Protein AF-A0A3D2AZX3-F1 (afdb_monomer_lite)

Structure (mmCIF, N/CA/C/O backbone):
data_AF-A0A3D2AZX3-F1
#
_entry.id   AF-A0A3D2AZX3-F1
#
loop_
_atom_site.group_PDB
_atom_site.id
_atom_site.type_symbol
_atom_site.label_atom_id
_atom_site.label_alt_id
_atom_site.label_comp_id
_atom_site.label_asym_id
_atom_site.label_entity_id
_atom_site.label_seq_id
_atom_site.pdbx_PDB_ins_code
_atom_site.Cartn_x
_atom_site.Cartn_y
_atom_site.Cartn_z
_atom_site.occupancy
_atom_site.B_iso_or_equiv
_atom_site.auth_seq_id
_atom_site.auth_comp_id
_atom_site.auth_asym_id
_atom_site.auth_atom_id
_atom_site.pdbx_PDB_model_num
ATOM 1 N N . MET A 1 1 ? 27.045 -17.407 10.938 1.00 71.44 1 MET A N 1
ATOM 2 C CA . MET A 1 1 ? 27.027 -17.800 9.508 1.00 71.44 1 MET A CA 1
ATOM 3 C C . MET A 1 1 ? 25.629 -17.770 8.886 1.00 71.44 1 MET A C 1
ATOM 5 O O . MET A 1 1 ? 25.481 -17.076 7.896 1.00 71.44 1 MET A O 1
ATOM 9 N N . ARG A 1 2 ? 24.583 -18.400 9.459 1.00 87.69 2 ARG A N 1
ATOM 10 C CA . ARG A 1 2 ? 23.214 -18.385 8.871 1.00 87.69 2 ARG A CA 1
ATOM 11 C C . ARG A 1 2 ? 22.670 -16.984 8.544 1.00 87.69 2 ARG A C 1
ATOM 13 O O . ARG A 1 2 ? 22.154 -16.794 7.455 1.00 87.69 2 ARG A O 1
ATOM 20 N N . ARG A 1 3 ? 22.864 -16.001 9.437 1.00 85.50 3 ARG A N 1
ATOM 21 C CA . ARG A 1 3 ? 22.485 -14.590 9.202 1.00 85.50 3 ARG A CA 1
ATOM 22 C C . ARG A 1 3 ? 23.225 -13.943 8.024 1.00 85.50 3 ARG A C 1
ATOM 24 O O . ARG A 1 3 ? 22.646 -13.141 7.307 1.00 85.50 3 ARG A O 1
ATOM 31 N N . ALA A 1 4 ? 24.498 -14.294 7.831 1.00 89.75 4 ALA A N 1
ATOM 32 C CA . ALA A 1 4 ? 25.293 -13.787 6.715 1.00 89.75 4 ALA A CA 1
ATOM 33 C C . ALA A 1 4 ? 24.827 -14.413 5.395 1.00 89.75 4 ALA A C 1
ATOM 35 O O . ALA A 1 4 ? 24.623 -13.696 4.428 1.00 89.75 4 ALA A O 1
ATOM 36 N N . ILE A 1 5 ? 24.568 -15.726 5.386 1.00 89.19 5 ILE A N 1
ATOM 37 C CA . ILE A 1 5 ? 24.058 -16.445 4.210 1.00 89.19 5 ILE A CA 1
ATOM 38 C C . ILE A 1 5 ? 22.674 -15.918 3.805 1.00 89.19 5 ILE A C 1
ATOM 40 O O . ILE A 1 5 ? 22.450 -15.663 2.628 1.00 89.19 5 ILE A O 1
ATOM 44 N N . SER A 1 6 ? 21.763 -15.690 4.761 1.00 90.19 6 SER A N 1
ATOM 45 C CA . SER A 1 6 ? 20.445 -15.116 4.460 1.00 90.19 6 SER A CA 1
ATOM 46 C C . SER A 1 6 ? 20.543 -13.691 3.924 1.00 90.19 6 SER A C 1
ATOM 48 O O . SER A 1 6 ? 19.851 -13.359 2.971 1.00 90.19 6 SER A O 1
ATOM 50 N N . ALA A 1 7 ? 21.414 -12.855 4.499 1.00 87.25 7 ALA A N 1
ATOM 51 C CA . ALA A 1 7 ? 21.618 -11.493 4.014 1.00 87.25 7 ALA A CA 1
ATOM 52 C C . ALA A 1 7 ? 22.171 -11.480 2.581 1.00 87.25 7 ALA A C 1
ATOM 54 O O . ALA A 1 7 ? 21.687 -10.726 1.744 1.00 87.25 7 ALA A O 1
ATOM 55 N N . LEU A 1 8 ? 23.135 -12.356 2.283 1.00 91.62 8 LEU A N 1
ATOM 56 C CA . LEU A 1 8 ? 23.726 -12.488 0.951 1.00 91.62 8 LEU A CA 1
ATOM 57 C C . LEU A 1 8 ? 22.700 -13.002 -0.069 1.00 91.62 8 LEU A C 1
ATOM 59 O O . LEU A 1 8 ? 22.634 -12.489 -1.181 1.00 91.62 8 LEU A O 1
ATOM 63 N N . ALA A 1 9 ? 21.853 -13.955 0.329 1.00 88.38 9 ALA A N 1
ATOM 64 C CA . ALA A 1 9 ? 20.755 -14.442 -0.500 1.00 88.38 9 ALA A CA 1
ATOM 65 C C . ALA A 1 9 ? 19.726 -13.340 -0.800 1.00 88.38 9 ALA A C 1
ATOM 67 O O . ALA A 1 9 ? 19.351 -13.162 -1.954 1.00 88.38 9 ALA A O 1
ATOM 68 N N . ILE A 1 10 ? 19.317 -12.562 0.210 1.00 87.25 10 ILE A N 1
ATOM 69 C CA . ILE A 1 10 ? 18.409 -11.418 0.023 1.00 87.25 10 ILE A CA 1
ATOM 70 C C . ILE A 1 10 ? 19.037 -10.399 -0.928 1.00 87.25 10 ILE A C 1
ATOM 72 O O . ILE A 1 10 ? 18.374 -9.944 -1.852 1.00 87.25 10 ILE A O 1
ATOM 76 N N . LEU A 1 11 ? 20.320 -10.078 -0.748 1.00 86.94 11 LEU A N 1
ATOM 77 C CA . LEU A 1 11 ? 21.024 -9.129 -1.607 1.00 86.94 11 LEU A CA 1
ATOM 78 C C . LEU A 1 11 ? 21.082 -9.615 -3.059 1.00 86.94 11 LEU A C 1
ATOM 80 O O . LEU A 1 11 ? 20.796 -8.841 -3.964 1.00 86.94 11 LEU A O 1
ATOM 84 N N . ALA A 1 12 ? 21.386 -10.895 -3.286 1.00 87.38 12 ALA A N 1
ATOM 85 C CA . ALA A 1 12 ? 21.390 -11.480 -4.623 1.00 87.38 12 ALA A CA 1
ATOM 86 C C . ALA A 1 12 ? 20.001 -11.439 -5.280 1.00 87.38 12 ALA A C 1
ATOM 88 O O . ALA A 1 12 ? 19.899 -11.101 -6.456 1.00 87.38 12 ALA A O 1
ATOM 89 N N . VAL A 1 13 ? 18.936 -11.727 -4.522 1.00 85.75 13 VAL A N 1
ATOM 90 C CA . VAL A 1 13 ? 17.552 -11.612 -5.007 1.00 85.75 13 VAL A CA 1
ATOM 91 C C . VAL A 1 13 ? 17.232 -10.166 -5.369 1.00 85.75 13 VAL A C 1
ATOM 93 O O . VAL A 1 13 ? 16.779 -9.923 -6.478 1.00 85.75 13 VAL A O 1
ATOM 96 N N . VAL A 1 14 ? 17.525 -9.203 -4.491 1.00 82.88 14 VAL A N 1
ATOM 97 C CA . VAL A 1 14 ? 17.246 -7.778 -4.734 1.00 82.88 14 VAL A CA 1
ATOM 98 C C . VAL A 1 14 ? 17.996 -7.279 -5.967 1.00 82.88 14 VAL A C 1
ATOM 100 O O . VAL A 1 14 ? 17.378 -6.739 -6.883 1.00 82.88 14 VAL A O 1
ATOM 103 N N . VAL A 1 15 ? 19.308 -7.514 -6.042 1.00 84.69 15 VAL A N 1
ATOM 104 C CA . VAL A 1 15 ? 20.124 -7.116 -7.199 1.00 84.69 15 VAL A CA 1
ATOM 105 C C . VAL A 1 15 ? 19.611 -7.789 -8.468 1.00 84.69 15 VAL A C 1
ATOM 107 O O . VAL A 1 15 ? 19.427 -7.119 -9.481 1.00 84.69 15 VAL A O 1
ATOM 110 N N . GLY A 1 16 ? 19.311 -9.087 -8.406 1.00 84.06 16 GLY A N 1
ATOM 111 C CA . GLY A 1 16 ? 18.791 -9.811 -9.554 1.00 84.06 16 GLY A CA 1
ATOM 112 C C . GLY A 1 16 ? 17.439 -9.284 -10.027 1.00 84.06 16 GLY A C 1
ATOM 113 O O . GLY A 1 16 ? 17.220 -9.146 -11.227 1.00 84.06 16 GLY A O 1
ATOM 114 N N . THR A 1 17 ? 16.558 -8.914 -9.097 1.00 80.94 17 THR A N 1
ATOM 115 C CA . THR A 1 17 ? 15.262 -8.321 -9.436 1.00 80.94 17 THR A CA 1
ATOM 116 C C . THR A 1 17 ? 15.396 -6.931 -10.041 1.00 80.94 17 THR A C 1
ATOM 118 O O . THR A 1 17 ? 14.728 -6.638 -11.019 1.00 80.94 17 THR A O 1
ATOM 121 N N . VAL A 1 18 ? 16.304 -6.094 -9.543 1.00 78.00 18 VAL A N 1
ATOM 122 C CA . VAL A 1 18 ? 16.475 -4.732 -10.067 1.00 78.00 18 VAL A CA 1
ATOM 123 C C . VAL A 1 18 ? 17.092 -4.733 -11.469 1.00 78.00 18 VAL A C 1
ATOM 125 O O . VAL A 1 18 ? 16.727 -3.903 -12.294 1.00 78.00 18 VAL A O 1
ATOM 128 N N . TRP A 1 19 ? 18.017 -5.655 -11.754 1.00 83.38 19 TRP A N 1
ATOM 129 C CA . TRP A 1 19 ? 18.777 -5.646 -13.009 1.00 83.38 19 TRP A CA 1
ATOM 130 C C . TRP A 1 19 ? 18.188 -6.517 -14.121 1.00 83.38 19 TRP A C 1
ATOM 132 O O . TRP A 1 19 ? 18.443 -6.237 -15.292 1.00 83.38 19 TRP A O 1
ATOM 142 N N . TRP A 1 20 ? 17.438 -7.573 -13.789 1.00 87.75 20 TRP A N 1
ATOM 143 C CA . TRP A 1 20 ? 16.973 -8.546 -14.785 1.00 87.75 20 TRP A CA 1
ATOM 144 C C . TRP A 1 20 ? 15.455 -8.683 -14.909 1.00 87.75 20 TRP A C 1
ATOM 146 O O . TRP A 1 20 ? 15.011 -9.270 -15.898 1.00 87.75 20 TRP A O 1
ATOM 156 N N . LEU A 1 21 ? 14.642 -8.178 -13.969 1.00 87.50 21 LEU A N 1
ATOM 157 C CA . LEU A 1 21 ? 13.189 -8.248 -14.154 1.00 87.50 21 LEU A CA 1
ATOM 158 C C . LEU A 1 21 ? 12.715 -7.181 -15.153 1.00 87.50 21 LEU A C 1
ATOM 160 O O . LEU A 1 21 ? 13.113 -6.019 -15.059 1.00 87.50 21 LEU A O 1
ATOM 164 N N . PRO A 1 22 ? 11.823 -7.545 -16.093 1.00 90.75 22 PRO A N 1
ATOM 165 C CA . PRO A 1 22 ? 11.159 -6.556 -16.925 1.00 90.75 22 PRO A CA 1
ATOM 166 C C . PRO A 1 22 ? 10.249 -5.659 -16.063 1.00 90.75 22 PRO A C 1
ATOM 168 O O . PRO A 1 22 ? 9.750 -6.118 -15.031 1.00 90.75 22 PRO A O 1
ATOM 171 N N . PRO A 1 23 ? 9.941 -4.424 -16.506 1.00 89.25 23 PRO A N 1
ATOM 172 C CA . PRO A 1 23 ? 9.210 -3.441 -15.699 1.00 89.25 23 PRO A CA 1
ATOM 173 C C . PRO A 1 23 ? 7.892 -3.956 -15.104 1.00 89.25 23 PRO A C 1
ATOM 175 O O . PRO A 1 23 ? 7.620 -3.766 -13.923 1.00 89.25 23 PRO A O 1
ATOM 178 N N . TRP A 1 24 ? 7.102 -4.698 -15.887 1.00 90.31 24 TRP A N 1
ATOM 179 C CA . TRP A 1 24 ? 5.835 -5.269 -15.418 1.00 90.31 24 TRP A CA 1
ATOM 180 C C . TRP A 1 24 ? 6.025 -6.313 -14.306 1.00 90.31 24 TRP A C 1
ATOM 182 O O . TRP A 1 24 ? 5.193 -6.407 -13.407 1.00 90.31 24 TRP A O 1
ATOM 192 N N . ALA A 1 25 ? 7.113 -7.088 -14.335 1.00 90.94 25 ALA A N 1
ATOM 193 C CA . ALA A 1 25 ? 7.400 -8.080 -13.304 1.00 90.94 25 ALA A CA 1
ATOM 194 C C . ALA A 1 25 ? 7.900 -7.399 -12.023 1.00 90.94 25 ALA A C 1
ATOM 196 O O . ALA A 1 25 ? 7.514 -7.807 -10.928 1.00 90.94 25 ALA A O 1
ATOM 197 N N . THR A 1 26 ? 8.713 -6.346 -12.154 1.00 91.00 26 THR A N 1
ATOM 198 C CA . THR A 1 26 ? 9.156 -5.509 -11.027 1.00 91.00 26 THR A CA 1
ATOM 199 C C . THR A 1 26 ? 7.965 -4.842 -10.343 1.00 91.00 26 THR A C 1
ATOM 201 O O . THR A 1 26 ? 7.870 -4.869 -9.118 1.00 91.00 26 THR A O 1
ATOM 204 N N . PHE A 1 27 ? 7.007 -4.341 -11.126 1.00 93.38 27 PHE A N 1
ATOM 205 C CA . PHE A 1 27 ? 5.748 -3.802 -10.620 1.00 93.38 27 PHE A CA 1
ATOM 206 C C . PHE A 1 27 ? 4.922 -4.856 -9.859 1.00 93.38 27 PHE A C 1
ATOM 208 O O . PHE A 1 27 ? 4.522 -4.622 -8.722 1.00 93.38 27 PHE A O 1
ATOM 215 N N . VAL A 1 28 ? 4.719 -6.051 -10.429 1.00 95.31 28 VAL A N 1
ATOM 216 C CA . VAL A 1 28 ? 3.998 -7.142 -9.739 1.00 95.31 28 VAL A CA 1
ATOM 217 C C . VAL A 1 28 ? 4.691 -7.530 -8.430 1.00 95.31 28 VAL A C 1
ATOM 219 O O . VAL A 1 28 ? 4.026 -7.748 -7.418 1.00 95.31 28 VAL A O 1
ATOM 222 N N . LEU A 1 29 ? 6.024 -7.593 -8.420 1.00 93.06 29 LEU A N 1
ATOM 223 C CA . LEU A 1 29 ? 6.789 -7.865 -7.206 1.00 93.06 29 LEU A CA 1
ATOM 224 C C . LEU A 1 29 ? 6.596 -6.761 -6.156 1.00 93.06 29 LEU A C 1
ATOM 226 O O . LEU A 1 29 ? 6.409 -7.072 -4.981 1.00 93.06 29 LEU A O 1
ATOM 230 N N . ALA A 1 30 ? 6.605 -5.494 -6.568 1.00 94.62 30 ALA A N 1
ATOM 231 C CA . ALA A 1 30 ? 6.355 -4.358 -5.690 1.00 94.62 30 ALA A CA 1
ATOM 232 C C . ALA A 1 30 ? 4.964 -4.423 -5.045 1.00 94.62 30 ALA A C 1
ATOM 234 O O . ALA A 1 30 ? 4.855 -4.298 -3.827 1.00 94.62 30 ALA A O 1
ATOM 235 N N . GLU A 1 31 ? 3.921 -4.724 -5.819 1.00 97.50 31 GLU A N 1
ATOM 236 C CA . GLU A 1 31 ? 2.557 -4.920 -5.309 1.00 97.50 31 GLU A CA 1
ATOM 237 C C . GLU A 1 31 ? 2.483 -6.067 -4.288 1.00 97.50 31 GLU A C 1
ATOM 239 O O . GLU A 1 31 ? 1.864 -5.931 -3.231 1.00 97.50 31 GLU A O 1
ATOM 244 N N . ILE A 1 32 ? 3.177 -7.183 -4.538 1.00 97.25 32 ILE A N 1
ATOM 245 C CA . ILE A 1 32 ? 3.270 -8.291 -3.573 1.00 97.25 32 ILE A CA 1
ATOM 246 C C . ILE A 1 32 ? 3.942 -7.824 -2.273 1.00 97.25 32 ILE A C 1
ATOM 248 O O . ILE A 1 32 ? 3.467 -8.150 -1.182 1.00 97.25 32 ILE A O 1
ATOM 252 N N . ILE A 1 33 ? 5.026 -7.048 -2.366 1.00 95.94 33 ILE A N 1
ATOM 253 C CA . ILE A 1 33 ? 5.724 -6.499 -1.196 1.00 95.94 33 ILE A CA 1
ATOM 254 C C . ILE A 1 33 ? 4.802 -5.557 -0.413 1.00 95.94 33 ILE A C 1
ATOM 256 O O . ILE A 1 33 ? 4.713 -5.685 0.808 1.00 95.94 33 ILE A O 1
ATOM 260 N N . VAL A 1 34 ? 4.086 -4.655 -1.093 1.00 97.88 34 VAL A N 1
ATOM 261 C CA . VAL A 1 34 ? 3.117 -3.732 -0.477 1.00 97.88 34 VAL A CA 1
ATOM 262 C C . VAL A 1 34 ? 2.004 -4.508 0.226 1.00 97.88 34 VAL A C 1
ATOM 264 O O . VAL A 1 34 ? 1.704 -4.225 1.386 1.00 97.88 34 VAL A O 1
ATOM 267 N N . LEU A 1 35 ? 1.431 -5.522 -0.430 1.00 98.31 35 LEU A N 1
ATOM 268 C CA . LEU A 1 35 ? 0.381 -6.368 0.135 1.00 98.31 35 LEU A CA 1
ATOM 269 C C . LEU A 1 35 ? 0.844 -7.042 1.431 1.00 98.31 35 LEU A C 1
ATOM 271 O O . LEU A 1 35 ? 0.157 -6.966 2.452 1.00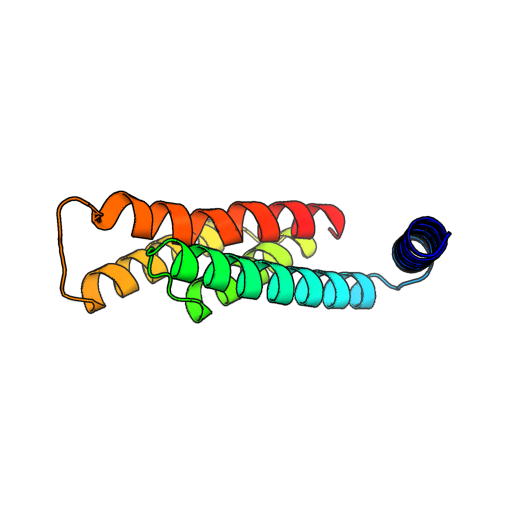 98.31 35 LEU A O 1
ATOM 275 N N . LEU A 1 36 ? 2.026 -7.663 1.411 1.00 98.06 36 LEU A N 1
ATOM 276 C CA . LEU A 1 36 ? 2.588 -8.335 2.582 1.00 98.06 36 LEU A CA 1
ATOM 277 C C . LEU A 1 36 ? 2.902 -7.337 3.701 1.00 98.0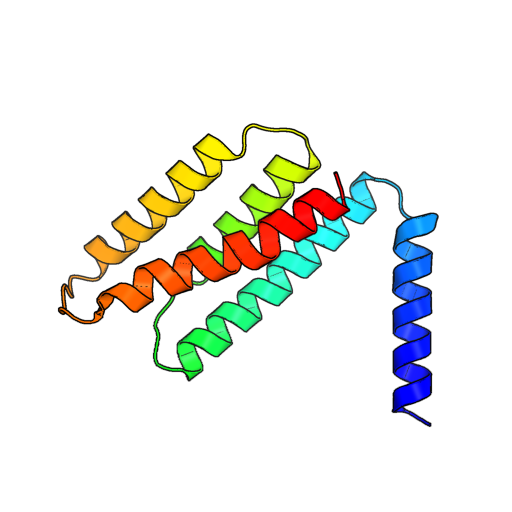6 36 LEU A C 1
ATOM 279 O O . LEU A 1 36 ? 2.476 -7.544 4.839 1.00 98.06 36 LEU A O 1
ATOM 283 N N . ALA A 1 37 ? 3.576 -6.233 3.380 1.00 97.69 37 ALA A N 1
ATOM 284 C CA . ALA A 1 37 ? 3.940 -5.199 4.343 1.00 97.69 37 ALA A CA 1
ATOM 285 C C . ALA A 1 37 ? 2.709 -4.589 5.028 1.00 97.69 37 ALA A C 1
ATOM 287 O O . ALA A 1 37 ? 2.701 -4.433 6.248 1.00 97.69 37 ALA A O 1
ATOM 288 N N . LEU A 1 38 ? 1.647 -4.293 4.274 1.00 98.00 38 LEU A N 1
ATOM 289 C CA . LEU A 1 38 ? 0.428 -3.701 4.821 1.00 98.00 38 LEU A CA 1
ATOM 290 C C . LEU A 1 38 ? -0.440 -4.700 5.582 1.00 98.00 38 LEU A C 1
ATOM 292 O O . LEU A 1 38 ? -1.067 -4.323 6.573 1.00 98.00 38 LEU A O 1
ATOM 296 N N . SER A 1 39 ? -0.445 -5.971 5.174 1.00 97.81 39 SER A N 1
ATOM 297 C CA . SER A 1 39 ? -1.104 -7.027 5.947 1.00 97.81 39 SER A CA 1
ATOM 298 C C . SER A 1 39 ? -0.466 -7.192 7.331 1.00 97.81 39 SER A C 1
ATOM 300 O O . SER A 1 39 ? -1.176 -7.255 8.337 1.00 97.81 39 SER A O 1
ATOM 302 N N . GLU A 1 40 ? 0.868 -7.165 7.410 1.00 97.19 40 GLU A N 1
ATOM 303 C CA . GLU A 1 40 ? 1.576 -7.262 8.686 1.00 97.19 40 GLU A CA 1
ATOM 304 C C . GLU A 1 40 ? 1.465 -5.957 9.480 1.00 97.19 40 GLU A C 1
ATOM 306 O O . GLU A 1 40 ? 1.263 -5.996 10.691 1.00 97.19 40 GLU A O 1
ATOM 311 N N . TYR A 1 41 ? 1.495 -4.799 8.815 1.00 96.38 41 TYR A N 1
ATOM 312 C CA . TYR A 1 41 ? 1.225 -3.506 9.443 1.00 96.38 41 TYR A CA 1
ATOM 313 C C . TYR A 1 41 ? -0.142 -3.480 10.141 1.00 96.38 41 TYR A C 1
ATOM 315 O O . TYR A 1 41 ? -0.227 -3.115 11.314 1.00 96.38 41 TYR A O 1
ATOM 323 N N . ALA A 1 42 ? -1.205 -3.908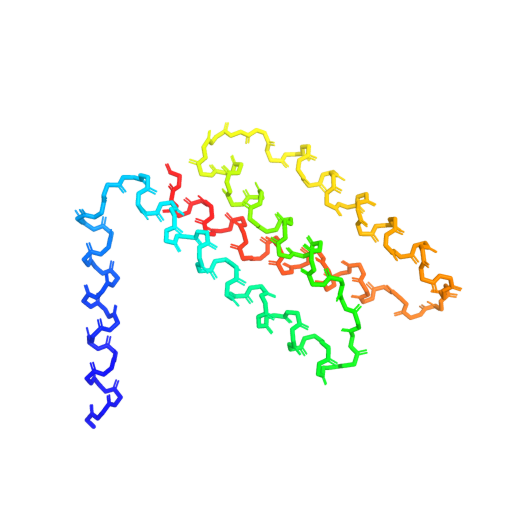 9.452 1.00 95.38 42 ALA A N 1
ATOM 324 C CA . ALA A 1 42 ? -2.547 -3.953 10.023 1.00 95.38 42 ALA A CA 1
ATOM 325 C C . ALA A 1 42 ? -2.614 -4.912 11.220 1.00 95.38 42 ALA A C 1
ATOM 327 O O . ALA A 1 42 ? -3.161 -4.570 12.267 1.00 95.38 42 ALA A O 1
ATOM 328 N N . ARG A 1 43 ? -1.963 -6.075 11.115 1.00 95.81 43 ARG A N 1
ATOM 329 C CA . ARG A 1 43 ? -1.863 -7.044 12.211 1.00 95.81 43 ARG A CA 1
ATOM 330 C C . ARG A 1 43 ? -1.095 -6.497 13.420 1.00 95.81 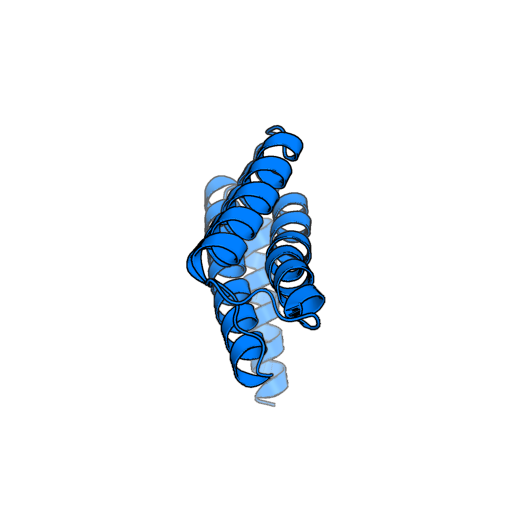43 ARG A C 1
ATOM 332 O O . ARG A 1 43 ? -1.456 -6.784 14.561 1.00 95.81 43 ARG A O 1
ATOM 339 N N . LEU A 1 44 ? -0.035 -5.721 13.196 1.00 95.12 44 LEU A N 1
ATOM 340 C CA . LEU A 1 44 ? 0.713 -5.043 14.258 1.00 95.12 44 LEU A CA 1
ATOM 341 C C . LEU A 1 44 ? -0.138 -3.966 14.937 1.00 95.12 44 LEU A C 1
ATOM 343 O O . LEU A 1 44 ? -0.137 -3.887 16.164 1.00 95.12 44 LEU A O 1
ATOM 347 N N . ALA A 1 45 ? -0.899 -3.189 14.164 1.00 93.00 45 ALA A N 1
ATOM 348 C CA . ALA A 1 45 ? -1.828 -2.200 14.702 1.00 93.00 45 ALA A CA 1
ATOM 349 C C . ALA A 1 45 ? -2.911 -2.855 15.574 1.00 93.00 45 ALA A C 1
ATOM 351 O O . ALA A 1 45 ? -3.148 -2.411 16.698 1.00 93.00 45 ALA A O 1
ATOM 352 N N . GLU A 1 46 ? -3.493 -3.966 15.115 1.00 91.25 46 GLU A N 1
ATOM 353 C CA . GLU A 1 46 ? -4.471 -4.736 15.889 1.00 91.25 46 GLU A CA 1
ATOM 354 C C . GLU A 1 46 ? -3.877 -5.266 17.200 1.00 91.25 46 GLU A C 1
ATOM 356 O O . GLU A 1 46 ? -4.498 -5.144 18.257 1.00 91.25 46 GLU A O 1
ATOM 361 N N . ARG A 1 47 ? -2.645 -5.793 17.168 1.00 93.62 47 ARG A N 1
ATOM 362 C CA . ARG A 1 47 ? -1.921 -6.231 18.377 1.00 93.62 47 ARG A CA 1
ATOM 363 C C . ARG A 1 47 ? -1.613 -5.084 19.339 1.00 93.62 47 ARG A C 1
ATOM 365 O O . ARG A 1 47 ? -1.511 -5.322 20.538 1.00 93.62 47 ARG A O 1
ATOM 372 N N . ALA A 1 48 ? -1.490 -3.860 18.832 1.00 90.75 48 ALA A N 1
ATOM 373 C CA . ALA A 1 48 ? -1.356 -2.646 19.631 1.00 90.75 48 ALA A CA 1
ATOM 374 C C . ALA A 1 48 ? -2.707 -2.107 20.150 1.00 90.75 48 ALA A C 1
ATOM 376 O O . ALA A 1 48 ? -2.746 -1.044 20.766 1.00 90.75 48 ALA A O 1
ATOM 377 N N . GLY A 1 49 ? -3.817 -2.818 19.914 1.00 88.75 49 GLY A N 1
ATOM 378 C CA . GLY A 1 49 ? -5.158 -2.418 20.344 1.00 88.75 49 GLY A CA 1
ATOM 379 C C . GLY A 1 49 ? -5.823 -1.377 19.440 1.00 88.75 49 GLY A C 1
ATOM 380 O O . GLY A 1 49 ? -6.868 -0.837 19.798 1.00 88.75 49 GLY A O 1
ATOM 381 N N . ILE A 1 50 ? -5.246 -1.090 18.270 1.00 89.06 50 ILE A N 1
ATOM 382 C CA . ILE A 1 50 ? -5.774 -0.122 17.310 1.00 89.06 50 ILE A CA 1
ATOM 383 C C . ILE A 1 50 ? -6.435 -0.896 16.175 1.00 89.06 50 ILE A C 1
ATOM 385 O O . ILE A 1 50 ? -5.775 -1.543 15.367 1.00 89.06 50 ILE A O 1
ATOM 389 N N . PHE A 1 51 ? -7.761 -0.834 16.098 1.00 86.25 51 PHE A N 1
ATOM 390 C CA . PHE A 1 51 ? -8.491 -1.542 15.051 1.00 86.25 51 PHE A CA 1
ATOM 391 C C . PHE A 1 51 ? -8.404 -0.797 13.718 1.00 86.25 51 PHE A C 1
ATOM 393 O O . PHE A 1 51 ? -8.912 0.315 13.610 1.00 86.25 51 PHE A O 1
ATOM 400 N N . VAL A 1 52 ? -7.885 -1.440 12.675 1.00 88.38 52 VAL A N 1
ATOM 401 C CA . VAL A 1 52 ? -7.697 -0.863 11.336 1.00 88.38 52 VAL A CA 1
ATOM 402 C C . VAL A 1 52 ? -8.434 -1.724 10.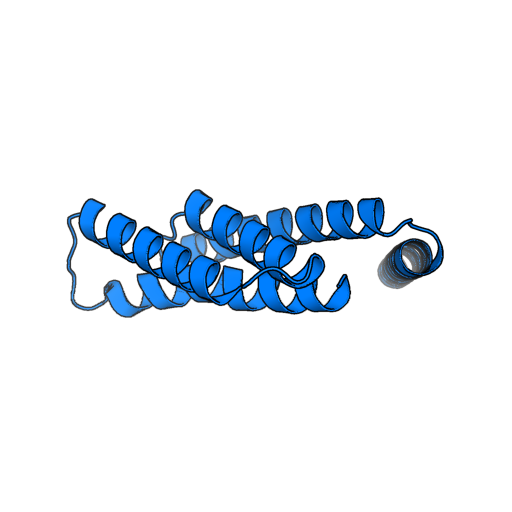296 1.00 88.38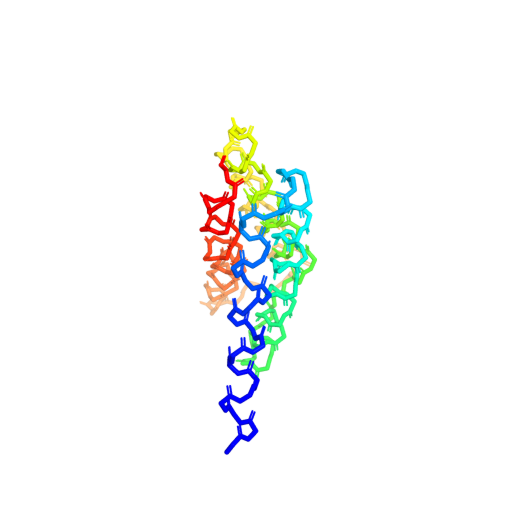 52 VAL A C 1
ATOM 404 O O . VAL A 1 52 ? -8.370 -2.945 10.386 1.00 88.38 52 VAL A O 1
ATOM 407 N N . PRO A 1 53 ? -9.174 -1.157 9.321 1.00 91.50 53 PRO A N 1
ATOM 408 C CA . PRO A 1 53 ? -9.842 -1.947 8.294 1.00 91.50 53 PRO A CA 1
ATOM 409 C C . PRO A 1 53 ? -8.810 -2.441 7.274 1.00 91.50 53 PRO A C 1
ATOM 411 O O . PRO A 1 53 ? -8.551 -1.777 6.271 1.00 91.50 53 PRO A O 1
ATOM 414 N N . THR A 1 54 ? -8.233 -3.616 7.521 1.00 95.00 54 THR A N 1
ATOM 415 C CA . THR A 1 54 ? -7.144 -4.204 6.722 1.00 95.00 54 THR A CA 1
ATOM 416 C C . THR A 1 54 ? -7.411 -4.171 5.220 1.00 95.00 54 THR A C 1
ATOM 418 O O . THR A 1 54 ? -6.524 -3.808 4.456 1.00 95.00 54 THR A O 1
ATOM 421 N N . GLY A 1 55 ? -8.643 -4.462 4.788 1.00 95.81 55 GLY A N 1
ATOM 422 C CA . GLY A 1 55 ? -9.016 -4.409 3.371 1.00 95.81 55 GLY A CA 1
ATOM 423 C C . GLY A 1 55 ? -8.849 -3.020 2.745 1.00 95.81 55 GLY A C 1
ATOM 424 O O . GLY A 1 55 ? -8.275 -2.909 1.668 1.00 95.81 55 GLY A O 1
ATOM 425 N N . ILE A 1 56 ? -9.287 -1.961 3.435 1.00 95.69 56 ILE A N 1
ATOM 426 C CA . ILE A 1 56 ? -9.158 -0.575 2.953 1.00 95.69 56 ILE A CA 1
ATOM 427 C C . ILE A 1 56 ? -7.689 -0.153 2.949 1.00 95.69 56 ILE A C 1
ATOM 429 O O . ILE A 1 56 ? -7.237 0.456 1.987 1.00 95.69 56 ILE A O 1
ATOM 433 N N . VAL A 1 57 ? -6.937 -0.509 3.992 1.00 96.75 57 VAL A N 1
ATOM 434 C CA . VAL A 1 57 ? -5.508 -0.186 4.102 1.00 96.75 57 VAL A CA 1
ATOM 435 C C . VAL A 1 57 ? -4.697 -0.841 2.994 1.00 96.75 57 VAL A C 1
ATOM 437 O O . VAL A 1 57 ? -3.969 -0.157 2.280 1.00 96.75 57 VAL A O 1
ATOM 440 N N . VAL A 1 58 ? -4.849 -2.150 2.805 1.00 98.00 58 VAL A N 1
ATOM 441 C CA . VAL A 1 58 ? -4.134 -2.869 1.749 1.00 98.00 58 VAL A CA 1
ATOM 442 C C . VAL A 1 58 ? -4.542 -2.322 0.382 1.00 98.00 58 VAL A C 1
ATOM 444 O O . VAL A 1 58 ? -3.669 -1.917 -0.376 1.00 98.00 58 VAL A O 1
ATOM 447 N N . ALA A 1 59 ? -5.842 -2.207 0.090 1.00 98.00 59 ALA A N 1
ATOM 448 C CA . ALA A 1 59 ? -6.311 -1.699 -1.200 1.00 98.00 59 ALA A CA 1
ATOM 449 C C . ALA A 1 59 ? -5.806 -0.278 -1.494 1.00 98.00 59 ALA A C 1
ATOM 451 O O . ALA A 1 59 ? -5.323 -0.019 -2.592 1.00 98.00 59 ALA A O 1
ATOM 452 N N . ALA A 1 60 ? -5.861 0.631 -0.516 1.00 97.56 60 ALA A N 1
ATOM 453 C CA . ALA A 1 60 ? -5.338 1.982 -0.677 1.00 97.56 60 ALA A CA 1
ATOM 454 C C . ALA A 1 60 ? -3.836 1.968 -0.985 1.00 97.56 60 ALA A C 1
ATOM 456 O O . ALA A 1 60 ? -3.399 2.679 -1.881 1.00 97.56 60 ALA A O 1
ATOM 457 N N . GLY A 1 61 ? -3.046 1.148 -0.289 1.00 98.00 61 GLY A N 1
ATOM 458 C CA . GLY A 1 61 ? -1.605 1.072 -0.522 1.00 98.00 61 GLY A CA 1
ATOM 459 C C . GLY A 1 61 ? -1.233 0.535 -1.900 1.00 98.00 61 GLY A C 1
ATOM 460 O O . GLY A 1 61 ? -0.351 1.103 -2.538 1.00 98.00 61 GLY A O 1
ATOM 461 N N . LEU A 1 62 ? -1.932 -0.503 -2.369 1.00 98.44 62 LEU A N 1
ATOM 462 C CA . LEU A 1 62 ? -1.758 -1.064 -3.714 1.00 98.44 62 LEU A CA 1
ATOM 463 C C . LEU A 1 62 ? -2.116 -0.027 -4.787 1.00 98.44 62 LEU A C 1
ATOM 465 O O . LEU A 1 62 ? -1.334 0.251 -5.685 1.00 98.44 62 LEU A O 1
ATOM 469 N N . VAL A 1 63 ? -3.266 0.644 -4.659 1.00 98.06 63 VAL A N 1
ATOM 470 C CA . VAL A 1 63 ? -3.682 1.649 -5.652 1.00 98.06 63 VAL A CA 1
ATOM 471 C C . VAL A 1 63 ? -2.776 2.886 -5.623 1.00 98.06 63 VAL A C 1
ATOM 473 O O . VAL A 1 63 ? -2.497 3.445 -6.680 1.00 98.06 63 VAL A O 1
ATOM 476 N N . ILE A 1 64 ? -2.275 3.305 -4.454 1.00 98.12 64 ILE A N 1
ATOM 477 C CA . ILE A 1 64 ? -1.267 4.374 -4.360 1.00 98.12 64 ILE A CA 1
ATOM 478 C C . ILE A 1 64 ? 0.011 3.945 -5.085 1.00 98.12 64 ILE A C 1
ATOM 480 O O . ILE A 1 64 ? 0.483 4.695 -5.937 1.00 98.12 64 ILE A O 1
ATOM 484 N N . CYS A 1 65 ? 0.529 2.747 -4.793 1.00 98.00 65 CYS A N 1
ATOM 485 C CA . CYS A 1 65 ? 1.712 2.187 -5.446 1.00 98.00 65 CYS A CA 1
ATOM 486 C C . CYS A 1 65 ? 1.539 2.186 -6.969 1.00 98.00 65 CYS A C 1
ATOM 488 O O . CYS A 1 65 ? 2.273 2.884 -7.662 1.00 98.00 65 CYS A O 1
ATOM 490 N N . ALA A 1 66 ? 0.484 1.541 -7.471 1.00 97.62 66 ALA A N 1
ATOM 491 C CA . ALA A 1 66 ? 0.139 1.522 -8.887 1.00 97.62 66 ALA A CA 1
ATOM 492 C C . ALA A 1 66 ? -0.012 2.916 -9.504 1.00 97.62 66 ALA A C 1
ATOM 494 O O . ALA A 1 66 ? 0.468 3.150 -10.611 1.00 97.62 66 ALA A O 1
ATOM 495 N N . SER A 1 67 ? -0.657 3.858 -8.810 1.00 97.50 67 SER A N 1
ATOM 496 C CA . SER A 1 67 ? -0.831 5.207 -9.350 1.00 97.50 67 SER A CA 1
ATOM 497 C C . SER A 1 67 ? 0.499 5.927 -9.545 1.00 97.50 67 SER A C 1
ATOM 499 O O . SER A 1 67 ? 0.684 6.574 -10.566 1.00 97.50 67 SER A O 1
ATOM 501 N N . VAL A 1 68 ? 1.442 5.760 -8.616 1.00 97.06 68 VAL A N 1
ATOM 502 C CA . VAL A 1 68 ? 2.766 6.378 -8.708 1.00 97.06 68 VAL A CA 1
ATOM 503 C C . VAL A 1 68 ? 3.628 5.666 -9.752 1.00 97.06 68 VAL A C 1
ATOM 505 O O . VAL A 1 68 ? 4.252 6.334 -10.567 1.00 97.06 68 VAL A O 1
ATOM 508 N N . SER A 1 69 ? 3.624 4.330 -9.775 1.00 95.31 69 SER A N 1
ATOM 509 C CA . SER A 1 69 ? 4.440 3.531 -10.703 1.00 95.31 69 SER A CA 1
ATOM 510 C C . SER A 1 69 ? 4.084 3.728 -12.175 1.00 95.31 69 SER A C 1
ATOM 512 O O . SER A 1 69 ? 4.926 3.538 -13.042 1.00 95.31 69 SER A O 1
ATOM 514 N N . TRP A 1 70 ? 2.835 4.087 -12.467 1.00 95.06 70 TRP A N 1
ATOM 515 C CA . TRP A 1 70 ? 2.342 4.280 -13.832 1.00 95.06 70 TRP A CA 1
ATOM 516 C C . TRP A 1 70 ? 2.043 5.750 -14.163 1.00 95.06 70 TRP A C 1
ATOM 518 O O . TRP A 1 70 ? 1.354 6.021 -15.144 1.00 95.06 70 TRP A O 1
ATOM 528 N N . ASP A 1 71 ? 2.543 6.684 -13.347 1.00 93.56 71 ASP A N 1
ATOM 529 C CA . ASP A 1 71 ? 2.386 8.138 -13.516 1.00 93.56 71 ASP A CA 1
ATOM 530 C C . ASP A 1 71 ? 0.916 8.602 -13.648 1.00 93.56 71 ASP A C 1
ATOM 532 O O . ASP A 1 71 ? 0.565 9.539 -14.368 1.00 93.56 71 ASP A O 1
ATOM 536 N N . TYR A 1 72 ? 0.012 7.927 -12.934 1.00 94.81 72 TYR A N 1
ATOM 537 C CA . TYR A 1 72 ? -1.371 8.361 -12.771 1.00 94.81 72 TYR A CA 1
ATOM 538 C C . TYR A 1 72 ? -1.495 9.391 -11.643 1.00 94.81 72 TYR A C 1
ATOM 540 O O . TYR A 1 72 ? -0.698 9.462 -10.708 1.00 94.81 72 TYR A O 1
ATOM 548 N N . ALA A 1 73 ? -2.573 10.177 -11.675 1.00 94.75 73 ALA A N 1
ATOM 549 C CA . ALA A 1 73 ? -2.842 11.154 -10.629 1.00 94.75 73 ALA A CA 1
ATOM 550 C C . ALA A 1 73 ? -3.056 10.467 -9.262 1.00 94.75 73 ALA A C 1
ATOM 552 O O . ALA A 1 73 ? -4.098 9.860 -9.014 1.00 94.75 73 ALA A O 1
ATOM 553 N N . VAL A 1 74 ? -2.099 10.624 -8.342 1.00 94.75 74 VAL A N 1
ATOM 554 C CA . VAL A 1 74 ? -2.189 10.078 -6.973 1.00 94.75 74 VAL A CA 1
ATOM 555 C C . VAL A 1 74 ? -3.194 10.843 -6.102 1.00 94.75 74 VAL A C 1
ATOM 557 O O . VAL A 1 74 ? -3.809 10.280 -5.201 1.00 94.75 74 VAL A O 1
ATOM 560 N N . ALA A 1 75 ? -3.423 12.129 -6.388 1.00 95.69 75 ALA A N 1
ATOM 561 C CA . ALA A 1 75 ? -4.340 12.983 -5.630 1.00 95.69 75 ALA A CA 1
ATOM 562 C C . ALA A 1 75 ? -5.768 12.403 -5.482 1.00 95.69 75 ALA A C 1
ATOM 564 O O . ALA A 1 75 ? -6.234 12.297 -4.344 1.00 95.69 75 ALA A O 1
ATOM 565 N N . PRO A 1 76 ? -6.470 11.968 -6.552 1.00 95.88 76 PRO A N 1
ATOM 566 C CA . PRO A 1 76 ? -7.786 11.339 -6.417 1.00 95.88 76 PRO A CA 1
ATOM 567 C C . PRO A 1 76 ? -7.745 10.020 -5.636 1.00 95.88 76 PRO A C 1
ATOM 569 O O . PRO A 1 76 ? -8.699 9.717 -4.923 1.00 95.88 76 PRO A O 1
ATOM 572 N N . VAL A 1 77 ? -6.646 9.259 -5.706 1.00 95.88 77 VAL A N 1
ATOM 573 C CA . VAL A 1 77 ? -6.471 8.030 -4.915 1.00 95.88 77 VAL A CA 1
ATOM 574 C C . VAL A 1 77 ? -6.394 8.358 -3.424 1.00 95.88 77 VAL A C 1
ATOM 576 O O . VAL A 1 77 ? -7.078 7.730 -2.617 1.00 95.88 77 VAL A O 1
ATOM 579 N N . LEU A 1 78 ? -5.630 9.387 -3.049 1.00 95.06 78 LEU A N 1
ATOM 580 C CA . LEU A 1 78 ? -5.547 9.862 -1.665 1.00 95.06 78 LEU A CA 1
ATOM 581 C C . LEU A 1 78 ? -6.895 10.398 -1.165 1.00 95.06 78 LEU A C 1
ATOM 583 O O . LEU A 1 78 ? -7.307 10.102 -0.040 1.00 95.06 78 LEU A O 1
ATOM 587 N N . MET A 1 79 ? -7.628 11.132 -2.007 1.00 96.75 79 MET A N 1
ATOM 588 C CA . MET A 1 79 ? -8.989 11.567 -1.684 1.00 96.75 79 MET A CA 1
ATOM 589 C C . MET A 1 79 ? -9.919 10.366 -1.467 1.00 96.75 79 MET A C 1
ATOM 591 O O . MET A 1 79 ? -10.619 10.305 -0.461 1.00 96.75 79 MET A O 1
ATOM 595 N N . ALA A 1 80 ? -9.888 9.364 -2.346 1.00 96.56 80 ALA A N 1
ATOM 596 C CA . ALA A 1 80 ? -10.701 8.161 -2.194 1.00 96.56 80 ALA A CA 1
ATOM 597 C C . ALA A 1 80 ? -10.340 7.371 -0.924 1.00 96.56 80 ALA A C 1
ATOM 599 O O . ALA A 1 80 ? -11.234 6.926 -0.207 1.00 96.56 80 ALA A O 1
ATOM 600 N N . ALA A 1 81 ? -9.050 7.248 -0.598 1.00 95.31 81 ALA A N 1
ATOM 601 C CA . ALA A 1 81 ? -8.585 6.568 0.609 1.00 95.31 81 ALA A CA 1
ATOM 602 C C . ALA A 1 81 ? -9.052 7.277 1.891 1.00 95.31 81 ALA A C 1
ATOM 604 O O . ALA A 1 81 ? -9.522 6.624 2.825 1.00 95.31 81 ALA A O 1
ATOM 605 N N . THR A 1 82 ? -8.982 8.612 1.932 1.00 93.75 82 THR A N 1
ATOM 606 C CA . THR A 1 82 ? -9.476 9.396 3.079 1.00 93.75 82 THR A CA 1
ATOM 607 C C . THR A 1 82 ? -10.992 9.269 3.241 1.00 93.75 82 THR A C 1
ATOM 609 O O . THR A 1 82 ? -11.467 9.042 4.354 1.00 93.75 82 THR A O 1
ATOM 612 N N . VAL A 1 83 ? -11.751 9.314 2.140 1.00 94.75 83 VAL A N 1
ATOM 613 C CA . VAL A 1 83 ? -13.207 9.099 2.146 1.00 94.75 83 VAL A CA 1
ATOM 614 C C . VAL A 1 83 ? -13.562 7.681 2.597 1.00 94.75 83 VAL A C 1
ATOM 616 O O . VAL A 1 83 ? -14.431 7.522 3.451 1.00 94.75 83 VAL A O 1
ATOM 619 N N . ALA A 1 84 ? -12.880 6.652 2.089 1.00 94.62 84 ALA A N 1
ATOM 620 C CA . ALA A 1 84 ? -13.118 5.261 2.475 1.00 94.62 84 ALA A CA 1
ATOM 621 C C . ALA A 1 84 ? -12.850 5.029 3.970 1.00 94.62 84 ALA A C 1
ATOM 623 O O . ALA A 1 84 ? -13.641 4.375 4.651 1.00 94.62 84 ALA A O 1
ATOM 624 N N . MET A 1 85 ? -11.774 5.615 4.503 1.00 91.94 85 MET A N 1
ATOM 625 C CA . MET A 1 85 ? -11.465 5.571 5.933 1.00 91.94 85 MET A CA 1
ATOM 626 C C . MET A 1 85 ? -12.512 6.310 6.774 1.00 91.94 85 MET A C 1
ATOM 628 O O . MET A 1 85 ? -12.947 5.781 7.796 1.00 91.94 85 MET A O 1
ATOM 632 N N . GLY A 1 86 ? -12.971 7.482 6.328 1.00 89.50 86 GLY A N 1
ATOM 633 C CA . GLY A 1 86 ? -14.051 8.219 6.986 1.00 89.50 86 GLY A CA 1
ATOM 634 C C . GLY A 1 86 ? -15.372 7.444 6.987 1.00 89.50 86 GLY A C 1
ATOM 635 O O . GLY A 1 86 ? -16.022 7.323 8.024 1.00 89.50 86 GLY A O 1
ATOM 636 N N . ALA A 1 87 ? -15.741 6.831 5.861 1.00 90.69 87 ALA A N 1
ATOM 637 C CA . ALA A 1 87 ? -16.922 5.976 5.759 1.00 90.69 87 ALA A CA 1
ATOM 638 C C . ALA A 1 87 ? -16.824 4.757 6.692 1.00 90.69 87 ALA A C 1
ATOM 640 O O . ALA A 1 87 ? -17.785 4.424 7.389 1.00 90.69 87 ALA A O 1
ATOM 641 N N . ALA A 1 88 ? -15.644 4.134 6.773 1.00 90.00 88 ALA A N 1
ATOM 642 C CA . ALA A 1 88 ? -15.385 3.043 7.707 1.00 90.00 88 ALA A CA 1
ATOM 643 C C . ALA A 1 88 ? -15.466 3.490 9.176 1.00 90.00 88 ALA A C 1
ATOM 645 O O . ALA A 1 88 ? -15.933 2.720 10.013 1.00 90.00 88 ALA A O 1
ATOM 646 N N . ALA A 1 89 ? -15.053 4.720 9.499 1.00 86.06 89 ALA A N 1
ATOM 647 C CA . ALA A 1 89 ? -15.211 5.284 10.838 1.00 86.06 89 ALA A CA 1
ATOM 648 C C . ALA A 1 89 ? -16.694 5.483 11.195 1.00 86.06 89 ALA A C 1
ATOM 650 O O . ALA A 1 89 ? -17.135 5.035 12.252 1.00 86.06 89 ALA A O 1
ATOM 651 N N . VAL A 1 90 ? -17.482 6.084 10.294 1.00 86.50 90 VAL A N 1
ATOM 652 C CA . VAL A 1 90 ? -18.925 6.317 10.495 1.00 86.50 90 VAL A CA 1
ATOM 653 C C . VAL A 1 90 ? -19.679 4.998 10.681 1.00 86.50 90 VAL A C 1
ATOM 655 O O . VAL A 1 90 ? -20.476 4.868 11.611 1.00 86.50 90 VAL A O 1
ATOM 658 N N . GLY A 1 91 ? -19.384 3.989 9.855 1.00 85.31 91 GLY A N 1
ATOM 659 C CA . GLY A 1 91 ? -20.035 2.677 9.919 1.00 85.31 91 GLY A CA 1
ATOM 660 C C . GLY A 1 91 ? -19.807 1.911 11.228 1.00 85.31 91 GLY A C 1
ATOM 661 O O . GLY A 1 91 ? -20.578 1.012 11.550 1.00 85.31 91 GLY A O 1
ATOM 662 N N . ARG A 1 92 ? -18.783 2.265 12.017 1.00 78.88 92 ARG A N 1
ATOM 663 C CA . ARG A 1 92 ? -18.499 1.613 13.308 1.00 78.88 92 ARG A CA 1
ATOM 664 C C . ARG A 1 92 ? -19.394 2.085 14.453 1.00 78.88 92 ARG A C 1
ATOM 666 O O . ARG A 1 92 ? -19.404 1.429 15.493 1.00 78.88 92 ARG A O 1
ATOM 673 N N . GLY A 1 93 ? -20.104 3.208 14.313 1.00 67.19 93 GLY A N 1
ATOM 674 C CA . GLY A 1 93 ? -21.053 3.707 15.321 1.00 67.19 93 GLY A CA 1
ATOM 675 C C . GLY A 1 93 ? -20.450 4.084 16.686 1.00 67.19 93 GLY A C 1
ATOM 676 O O . GLY A 1 93 ? -21.186 4.425 17.608 1.00 67.19 93 GLY A O 1
ATOM 677 N N . ARG A 1 94 ? -19.121 4.036 16.840 1.00 59.94 94 ARG A N 1
ATOM 678 C CA . ARG A 1 94 ? -18.389 4.459 18.038 1.00 59.94 94 ARG A CA 1
ATOM 679 C C . ARG A 1 94 ? -17.636 5.728 17.685 1.00 59.94 94 ARG A C 1
ATOM 681 O O . ARG A 1 94 ? -16.586 5.646 17.074 1.00 59.94 94 ARG A O 1
ATOM 688 N N . VAL A 1 95 ? -18.203 6.881 18.027 1.00 56.75 95 VAL A N 1
ATOM 689 C CA . VAL A 1 95 ? -17.460 8.145 18.058 1.00 56.75 95 VAL A CA 1
ATOM 690 C C . VAL A 1 95 ? -17.003 8.320 19.500 1.00 56.75 95 VAL A C 1
ATOM 692 O O . VAL A 1 95 ? -17.698 8.925 20.316 1.00 56.75 95 VAL A O 1
ATOM 695 N N . GLN A 1 96 ? -15.876 7.706 19.855 1.00 56.22 96 GLN A N 1
ATOM 696 C CA . GLN A 1 96 ? -15.208 7.972 21.124 1.00 56.22 96 GLN A CA 1
ATOM 697 C C . GLN A 1 96 ? -14.065 8.958 20.885 1.00 56.22 96 GLN A C 1
ATOM 699 O O . GLN A 1 96 ? -13.356 8.927 19.885 1.00 56.22 96 GLN A O 1
ATOM 704 N N . ARG A 1 97 ? -13.877 9.879 21.831 1.00 53.12 97 ARG A N 1
ATOM 705 C CA . ARG A 1 97 ? -12.937 11.012 21.746 1.00 53.12 97 ARG A CA 1
ATOM 706 C C . ARG A 1 97 ? -11.464 10.599 21.511 1.00 53.12 97 ARG A C 1
ATOM 708 O O . ARG A 1 97 ? -10.633 11.465 21.267 1.00 53.12 97 ARG A O 1
ATOM 715 N N . SER A 1 98 ? -11.148 9.300 21.571 1.00 53.69 98 SER A N 1
ATOM 716 C CA . SER A 1 98 ? -9.843 8.672 21.315 1.00 53.69 98 SER A CA 1
ATOM 717 C C . SER A 1 98 ? -9.635 8.130 19.884 1.00 53.69 98 SER A C 1
ATOM 719 O O . SER A 1 98 ? -8.575 7.570 19.608 1.00 53.69 98 SER A O 1
ATOM 721 N N . ASP A 1 99 ? -10.580 8.313 18.954 1.00 63.28 99 ASP A N 1
ATOM 722 C CA . ASP A 1 99 ? -10.537 7.735 17.592 1.00 63.28 99 ASP A CA 1
ATOM 723 C C . ASP A 1 99 ? -9.591 8.447 16.601 1.00 63.28 99 ASP A C 1
ATOM 725 O O . ASP A 1 99 ? -9.525 8.091 15.423 1.00 63.28 99 ASP A O 1
ATOM 729 N N . GLY A 1 100 ? -8.801 9.431 17.050 1.00 68.88 100 GLY A N 1
ATOM 730 C CA . GLY A 1 100 ? -7.774 10.066 16.211 1.00 68.88 100 GLY A CA 1
ATOM 731 C C . GLY A 1 100 ? -6.744 9.060 15.682 1.00 68.88 100 GLY A C 1
ATOM 732 O O . GLY A 1 100 ? -6.325 9.135 14.529 1.00 68.88 100 GLY A O 1
ATOM 733 N N . TRP A 1 101 ? -6.409 8.048 16.487 1.00 82.12 101 TRP A N 1
ATOM 734 C CA . TRP A 1 101 ? -5.497 6.974 16.088 1.00 82.12 101 TRP A CA 1
ATOM 735 C C . TRP A 1 101 ? -6.052 6.103 14.962 1.00 82.12 101 TRP A C 1
ATOM 737 O O . TRP A 1 101 ? -5.273 5.595 14.163 1.00 82.12 101 TRP A O 1
ATOM 747 N N . PHE A 1 102 ? -7.376 5.973 14.842 1.00 86.19 102 PHE A N 1
ATOM 748 C CA . PHE A 1 102 ? -8.002 5.182 13.785 1.00 86.19 102 PHE A CA 1
ATOM 749 C C . PHE A 1 102 ? -7.636 5.697 12.389 1.00 86.19 102 PHE A C 1
ATOM 751 O O . PHE A 1 102 ? -7.162 4.945 11.536 1.00 86.19 102 PHE A O 1
ATOM 758 N N . HIS A 1 103 ? -7.838 6.998 12.180 1.00 87.88 103 HIS A N 1
ATOM 759 C CA . HIS A 1 103 ? -7.581 7.654 10.904 1.00 87.88 103 HIS A CA 1
ATOM 760 C C . HIS A 1 103 ? -6.085 7.723 10.619 1.00 87.88 103 HIS A C 1
ATOM 762 O O . HIS A 1 103 ? -5.652 7.358 9.527 1.00 87.88 103 HIS A O 1
ATOM 768 N N . THR A 1 104 ? -5.296 8.134 11.616 1.00 89.69 104 THR A N 1
ATOM 769 C CA . THR A 1 104 ? -3.845 8.270 11.474 1.00 89.69 104 THR A CA 1
ATOM 770 C C . THR A 1 104 ? -3.205 6.935 11.122 1.00 89.69 104 THR A C 1
ATOM 772 O O . THR A 1 104 ? -2.483 6.858 10.138 1.00 89.69 104 THR A O 1
ATOM 775 N N . VAL A 1 105 ? -3.501 5.865 11.862 1.00 90.88 105 VAL A N 1
ATOM 776 C CA . VAL A 1 105 ? -2.915 4.541 11.604 1.00 90.88 105 VAL A CA 1
ATOM 777 C C . VAL A 1 105 ? -3.458 3.948 10.301 1.00 90.88 105 VAL A C 1
ATOM 779 O O . VAL A 1 105 ? -2.699 3.400 9.509 1.00 90.88 105 VAL A O 1
ATOM 782 N N . GLY A 1 106 ? -4.748 4.114 10.002 1.00 91.75 106 GLY A N 1
ATOM 783 C CA . GLY A 1 106 ? -5.308 3.601 8.751 1.00 91.75 106 GLY A CA 1
ATOM 784 C C . GLY A 1 106 ? -4.746 4.259 7.486 1.00 91.75 106 GLY A C 1
ATOM 785 O O . GLY A 1 106 ? -4.604 3.584 6.472 1.00 91.75 106 GLY A O 1
ATOM 786 N N . LEU A 1 107 ? -4.376 5.542 7.532 1.00 93.94 107 LEU A N 1
ATOM 787 C CA . LEU A 1 107 ? -3.767 6.240 6.389 1.00 93.94 107 LEU A CA 1
ATOM 788 C C . LEU A 1 107 ? -2.238 6.181 6.383 1.00 93.94 107 LEU A C 1
ATOM 790 O O . LEU A 1 107 ? -1.636 6.246 5.312 1.00 93.94 107 LEU A O 1
ATOM 794 N N . PHE A 1 108 ? -1.604 6.038 7.548 1.00 95.12 108 PHE A N 1
ATOM 795 C CA . PHE A 1 108 ? -0.148 6.035 7.651 1.00 95.12 108 PHE A CA 1
ATOM 796 C C . PHE A 1 108 ? 0.473 4.858 6.905 1.00 95.12 108 PHE A C 1
ATOM 798 O O . PHE A 1 108 ? 1.370 5.083 6.106 1.00 95.12 108 PHE A O 1
ATOM 805 N N . GLY A 1 109 ? -0.009 3.627 7.107 1.00 94.25 109 GLY A N 1
ATOM 806 C CA . GLY A 1 109 ? 0.523 2.451 6.406 1.00 94.25 109 GLY A CA 1
ATOM 807 C C . GLY A 1 109 ? 0.551 2.620 4.876 1.00 94.25 109 GLY A C 1
ATOM 808 O O . GLY A 1 109 ? 1.632 2.557 4.289 1.00 94.25 109 GLY A O 1
ATOM 809 N N . PRO A 1 110 ? -0.596 2.887 4.221 1.00 96.12 110 PRO A N 1
ATOM 810 C CA . PRO A 1 110 ? -0.679 3.070 2.771 1.00 96.12 110 PRO A CA 1
ATOM 811 C C . PRO A 1 110 ? 0.231 4.182 2.245 1.00 96.12 110 PRO A C 1
ATOM 813 O O . PRO A 1 110 ? 0.905 3.993 1.236 1.00 96.12 110 PRO A O 1
ATOM 816 N N . LEU A 1 111 ? 0.295 5.318 2.949 1.00 96.25 111 LEU A N 1
ATOM 817 C CA . LEU A 1 111 ? 1.164 6.440 2.590 1.00 96.25 111 LEU A CA 1
ATOM 818 C C . LEU A 1 111 ? 2.647 6.116 2.781 1.00 96.25 111 LEU A C 1
ATOM 820 O O . LEU A 1 111 ? 3.469 6.503 1.963 1.00 96.25 111 LEU A O 1
ATOM 824 N N . TYR A 1 112 ? 2.993 5.423 3.862 1.00 96.19 112 TYR A N 1
ATOM 825 C CA . TYR A 1 112 ? 4.373 5.128 4.229 1.00 96.19 112 TYR A CA 1
ATOM 826 C C . TYR A 1 112 ? 4.976 3.995 3.394 1.00 96.19 112 TYR A C 1
ATOM 828 O O . TYR A 1 112 ? 6.183 3.964 3.183 1.00 96.19 112 TYR A O 1
ATOM 836 N N . VAL A 1 113 ? 4.149 3.061 2.919 1.00 96.75 113 VAL A N 1
ATOM 837 C CA . VAL A 1 113 ? 4.598 1.887 2.159 1.00 96.75 113 VAL A CA 1
ATOM 838 C C . VAL A 1 113 ? 4.305 2.040 0.670 1.00 96.75 113 VAL A C 1
ATOM 840 O O . VAL A 1 113 ? 5.216 1.920 -0.144 1.00 96.75 113 VAL A O 1
ATOM 843 N N . GLY A 1 114 ? 3.050 2.319 0.308 1.00 95.88 114 GLY A N 1
ATOM 844 C CA . GLY A 1 114 ? 2.610 2.347 -1.087 1.00 95.88 114 GLY A CA 1
ATOM 845 C C . GLY A 1 114 ? 3.269 3.465 -1.886 1.00 95.88 114 GLY A C 1
ATOM 846 O O . GLY A 1 114 ? 3.734 3.227 -2.995 1.00 95.88 114 GLY A O 1
ATOM 847 N N . LEU A 1 115 ? 3.376 4.668 -1.311 1.00 95.81 115 LEU A N 1
ATOM 848 C CA . LEU A 1 115 ? 3.954 5.812 -2.018 1.00 95.81 115 LEU A CA 1
ATOM 849 C C . LEU A 1 115 ? 5.460 5.628 -2.293 1.00 95.81 115 LEU A C 1
ATOM 851 O O . LEU A 1 115 ? 5.835 5.704 -3.460 1.00 95.81 115 LEU A O 1
ATOM 855 N N . PRO A 1 116 ? 6.329 5.311 -1.307 1.00 96.50 116 PRO A N 1
ATOM 856 C CA . PRO A 1 116 ? 7.753 5.134 -1.583 1.00 96.50 116 PRO A CA 1
ATOM 857 C C . PRO A 1 116 ? 8.043 3.927 -2.472 1.00 96.50 116 PRO A C 1
ATOM 859 O O . PRO A 1 116 ? 8.866 4.026 -3.376 1.00 96.50 116 PRO A O 1
ATOM 862 N N . ILE A 1 117 ? 7.361 2.794 -2.268 1.00 95.19 117 ILE A N 1
ATOM 863 C CA . ILE A 1 117 ? 7.563 1.628 -3.137 1.00 95.19 117 ILE A CA 1
ATOM 864 C C . ILE A 1 117 ? 7.121 1.948 -4.566 1.00 95.19 117 ILE A C 1
ATOM 866 O O . ILE A 1 117 ? 7.867 1.652 -5.495 1.00 95.19 117 ILE A O 1
ATOM 870 N N . GLY A 1 118 ? 5.986 2.631 -4.732 1.00 94.25 118 GLY A N 1
ATOM 871 C CA . GLY A 1 118 ? 5.530 3.109 -6.032 1.00 94.25 118 GLY A CA 1
ATOM 872 C C . GLY A 1 118 ? 6.578 3.975 -6.730 1.00 94.25 118 GLY A C 1
ATOM 873 O O . GLY A 1 118 ? 6.863 3.738 -7.898 1.00 94.25 118 GLY A O 1
ATOM 874 N N . THR A 1 119 ? 7.220 4.905 -6.003 1.00 93.50 119 THR A N 1
ATOM 875 C CA . THR A 1 119 ? 8.299 5.750 -6.557 1.00 93.50 119 THR A CA 1
ATOM 876 C C . THR A 1 119 ? 9.573 4.987 -6.911 1.00 93.50 119 THR A C 1
ATOM 878 O O . THR A 1 119 ? 10.315 5.434 -7.775 1.00 93.50 119 THR A O 1
ATOM 881 N N . LEU A 1 120 ? 9.861 3.865 -6.242 1.00 90.56 120 LEU A N 1
ATOM 882 C CA . LEU A 1 120 ? 11.059 3.065 -6.517 1.00 90.56 120 LEU A CA 1
ATOM 883 C C . LEU A 1 120 ? 10.938 2.249 -7.806 1.00 90.56 120 LEU A C 1
ATOM 885 O O . LEU A 1 120 ? 11.959 1.813 -8.335 1.00 90.56 120 LEU A O 1
ATOM 889 N N . VAL A 1 121 ? 9.709 1.996 -8.260 1.00 90.50 121 VAL A N 1
ATOM 890 C CA . VAL A 1 121 ? 9.423 1.164 -9.438 1.00 90.50 121 VAL A CA 1
ATOM 891 C C . VAL A 1 121 ? 8.707 1.918 -10.563 1.00 90.50 121 VAL A C 1
ATOM 893 O O . VAL A 1 121 ? 8.335 1.285 -11.549 1.00 90.50 121 VAL A O 1
ATOM 896 N N . ALA A 1 122 ? 8.510 3.231 -10.397 1.00 86.19 122 ALA A N 1
ATOM 897 C CA . ALA A 1 122 ? 8.159 4.172 -11.462 1.00 86.19 122 ALA A CA 1
ATOM 898 C C . ALA A 1 122 ? 9.369 4.394 -12.383 1.00 86.19 122 ALA A C 1
ATOM 900 O O . ALA A 1 122 ? 9.180 4.412 -13.619 1.00 86.19 122 ALA A O 1
#

Foldseek 3Di:
DVVVVVVVVVVCVVVCLVPPPDLVVLLVVLLVVLLVQLLVLQVVCVVVVAHEPSVLLSVLLSVLLVCLLVVHDSVVSLVVSLVVLVVVVVVVVDPDPPCPCHSCSSSVSSCVRSNVSSNVSD

Secondary structure (DSSP, 8-state):
-HHHHHHHHHHHHHHHHHHHS-HHHHHHHHHHHHHHHHHHHHHHHHHTT----HHHHHHHHHHHHHHHHTT--HHHHHHHHHHHHHHHHHHT----TTTHHHHHHHHHHHHHHHHHHHHHH-

Radius of gyration: 16.68 Å; chains: 1; bounding box: 48×31×39 Å

Sequence (122 aa):
MRRAISALAILAVVVGTVWWLPPWATFVLAEIIVLLALSEYARLAERAGIFVPTGIVVAAGLVICASVSWDYAVAPVLMAATVAMGAAAVGRGRVQRSDGWFHTVGLFGPLYVGLPIGTLVA

pLDDT: mean 90.1, std 9.53, range [53.12, 98.44]